Protein AF-A0A3N1D0C3-F1 (afdb_monomer)

Secondary structure (DSSP, 8-state):
--HHHHHHHHHHHHHHHHHHHHH--TTHHHHHHHHHHHHHHHHHHHHHHHHHHHTT--TTT-----TT--TT---

Structure (mmCIF, N/CA/C/O backbone):
data_AF-A0A3N1D0C3-F1
#
_entry.id   AF-A0A3N1D0C3-F1
#
loop_
_atom_site.group_PDB
_atom_site.id
_atom_site.type_symbol
_atom_site.label_atom_id
_atom_site.label_alt_id
_atom_site.label_comp_id
_atom_site.label_asym_id
_atom_site.label_entity_id
_atom_site.label_seq_id
_atom_site.pdbx_PDB_ins_code
_atom_site.Cartn_x
_atom_site.Cartn_y
_atom_site.Cartn_z
_atom_site.occupancy
_atom_site.B_iso_or_equiv
_atom_site.auth_seq_id
_atom_site.auth_comp_id
_atom_site.auth_asym_id
_atom_site.auth_atom_id
_atom_site.pdbx_PDB_model_num
ATOM 1 N N . MET A 1 1 ? -12.247 -7.700 4.119 1.00 65.88 1 MET A N 1
ATOM 2 C CA . MET A 1 1 ? -10.796 -7.818 4.390 1.00 65.88 1 MET A CA 1
ATOM 3 C C . MET A 1 1 ? -10.512 -7.421 5.832 1.00 65.88 1 MET A C 1
ATOM 5 O O . MET A 1 1 ? -11.175 -6.510 6.311 1.00 65.88 1 MET A O 1
ATOM 9 N N . SER A 1 2 ? -9.580 -8.064 6.537 1.00 76.69 2 SER A N 1
ATOM 10 C CA . SER A 1 2 ? -9.055 -7.628 7.847 1.00 76.69 2 SER A CA 1
ATOM 11 C C . SER A 1 2 ? -7.869 -6.665 7.685 1.00 76.69 2 SER A C 1
ATOM 13 O O . SER A 1 2 ? -7.295 -6.577 6.603 1.00 76.69 2 SER A O 1
ATOM 15 N N . ASP A 1 3 ? -7.495 -5.934 8.739 1.00 81.44 3 ASP A N 1
ATOM 16 C CA . ASP A 1 3 ? -6.309 -5.062 8.746 1.00 81.44 3 ASP A CA 1
ATOM 17 C C . ASP A 1 3 ? -5.046 -5.834 8.340 1.00 81.44 3 ASP A C 1
ATOM 19 O O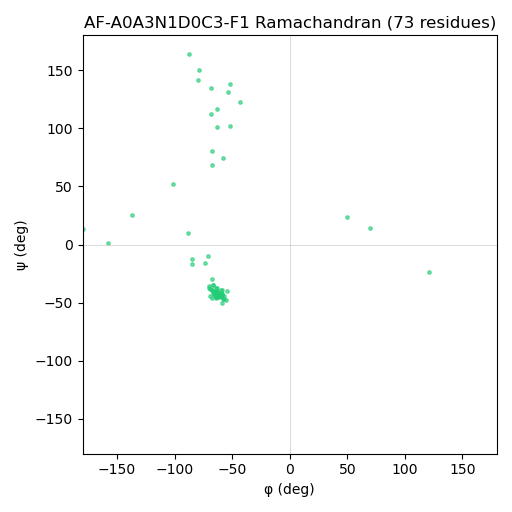 . ASP A 1 3 ? -4.228 -5.338 7.574 1.00 81.44 3 ASP A O 1
ATOM 23 N N . GLU A 1 4 ? -4.926 -7.075 8.812 1.00 85.12 4 GLU A N 1
ATOM 24 C CA . GLU A 1 4 ? -3.813 -7.972 8.503 1.00 85.12 4 GLU A CA 1
ATOM 25 C C . GLU A 1 4 ? -3.746 -8.308 7.008 1.00 85.12 4 GLU A C 1
ATOM 27 O O . GLU A 1 4 ? -2.672 -8.268 6.417 1.00 85.12 4 GLU A O 1
ATOM 32 N N . GLN A 1 5 ? -4.898 -8.543 6.369 1.00 85.25 5 GLN A N 1
ATOM 33 C CA . GLN A 1 5 ? -4.973 -8.769 4.922 1.00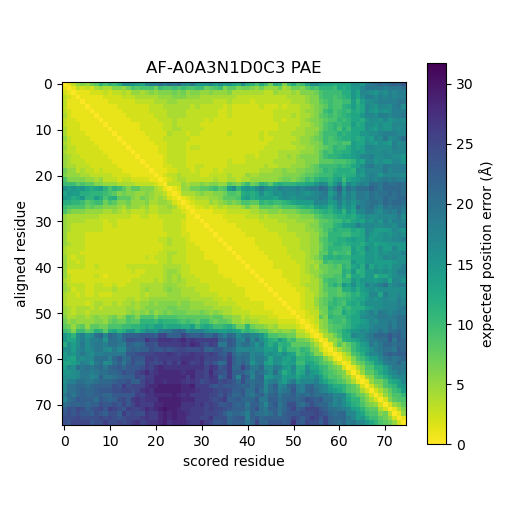 85.25 5 GLN A CA 1
ATOM 34 C C . GLN A 1 5 ? -4.603 -7.517 4.116 1.00 85.25 5 GLN A C 1
ATOM 36 O O . GLN A 1 5 ? -4.008 -7.637 3.048 1.00 85.25 5 GLN A O 1
ATOM 41 N N . ILE A 1 6 ? -4.944 -6.323 4.613 1.00 86.44 6 ILE A N 1
ATOM 42 C CA . ILE A 1 6 ? -4.562 -5.053 3.975 1.00 86.44 6 ILE A CA 1
ATOM 43 C C . ILE A 1 6 ? -3.045 -4.861 4.073 1.00 86.44 6 ILE A C 1
ATOM 45 O O . ILE A 1 6 ? -2.404 -4.552 3.075 1.00 86.44 6 ILE A O 1
ATOM 49 N N . LEU A 1 7 ? -2.458 -5.098 5.250 1.00 89.81 7 LEU A N 1
ATOM 50 C CA . LEU A 1 7 ? -1.011 -5.003 5.457 1.00 89.81 7 LEU A CA 1
ATOM 51 C C . LEU A 1 7 ? -0.233 -6.015 4.612 1.00 89.81 7 LEU A C 1
ATOM 53 O O . LEU A 1 7 ? 0.813 -5.676 4.065 1.00 89.81 7 LEU A O 1
ATOM 57 N N . ASP A 1 8 ? -0.735 -7.243 4.487 1.00 92.38 8 ASP A N 1
ATOM 58 C CA . ASP A 1 8 ? -0.129 -8.264 3.632 1.00 92.38 8 ASP A CA 1
ATOM 59 C C . ASP A 1 8 ? -0.183 -7.868 2.148 1.00 92.38 8 ASP A C 1
ATOM 61 O O . ASP A 1 8 ? 0.816 -7.984 1.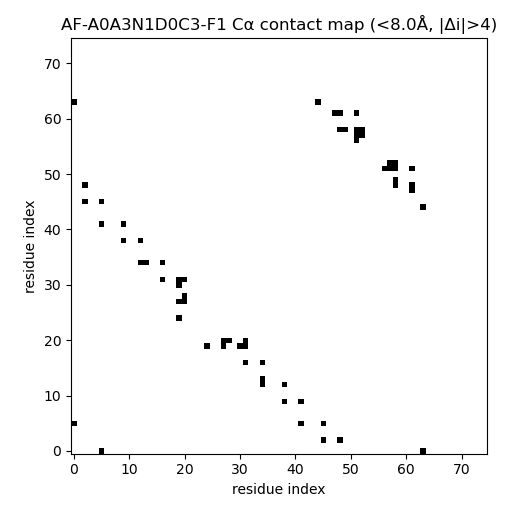439 1.00 92.38 8 ASP A O 1
ATOM 65 N N . ARG A 1 9 ? -1.308 -7.297 1.690 1.00 90.75 9 ARG A N 1
ATOM 66 C CA . ARG A 1 9 ? -1.426 -6.756 0.329 1.00 90.75 9 ARG A CA 1
ATOM 67 C C . ARG A 1 9 ? -0.461 -5.590 0.092 1.00 90.75 9 ARG A C 1
ATOM 69 O O . ARG A 1 9 ? 0.209 -5.585 -0.933 1.00 90.75 9 ARG A O 1
ATOM 76 N N . ILE A 1 10 ? -0.357 -4.649 1.036 1.00 92.69 10 ILE A N 1
ATOM 77 C CA . ILE A 1 10 ? 0.596 -3.525 0.980 1.00 92.69 10 ILE A CA 1
ATOM 78 C C . ILE A 1 10 ? 2.028 -4.038 0.805 1.00 92.69 10 ILE A C 1
ATOM 80 O O . ILE A 1 10 ? 2.731 -3.565 -0.080 1.00 92.69 10 ILE A O 1
ATOM 84 N N . LYS A 1 11 ? 2.452 -5.030 1.600 1.00 94.19 11 LYS A N 1
ATOM 85 C CA . LYS A 1 11 ? 3.807 -5.599 1.501 1.00 94.19 11 LYS A CA 1
ATOM 86 C C . LYS A 1 11 ? 4.093 -6.163 0.112 1.00 94.19 11 LYS A C 1
ATOM 88 O O . LYS A 1 11 ? 5.082 -5.780 -0.495 1.00 94.19 11 LYS A O 1
ATOM 93 N N . ARG A 1 12 ? 3.188 -6.995 -0.415 1.00 94.31 12 ARG A N 1
ATOM 94 C CA . ARG A 1 12 ? 3.337 -7.582 -1.758 1.00 94.31 12 ARG A CA 1
ATOM 95 C C . ARG A 1 12 ? 3.415 -6.519 -2.854 1.00 94.31 12 ARG A C 1
ATOM 97 O O . ARG A 1 12 ? 4.191 -6.671 -3.785 1.00 94.31 12 ARG A O 1
ATOM 104 N N . MET A 1 13 ? 2.620 -5.455 -2.735 1.00 94.06 13 MET A N 1
ATOM 105 C CA . MET A 1 13 ? 2.623 -4.345 -3.691 1.00 94.06 13 MET A CA 1
ATOM 106 C C . MET A 1 13 ? 3.935 -3.550 -3.650 1.00 94.06 13 MET A C 1
ATOM 108 O O . MET A 1 13 ? 4.450 -3.190 -4.701 1.00 94.06 13 MET A O 1
ATOM 112 N N . ILE A 1 14 ? 4.508 -3.325 -2.464 1.00 93.69 14 ILE A N 1
ATOM 113 C CA . ILE A 1 14 ? 5.827 -2.683 -2.320 1.00 93.69 14 ILE A CA 1
ATOM 114 C C . ILE A 1 14 ? 6.931 -3.560 -2.924 1.00 93.69 14 ILE A C 1
ATOM 116 O O . ILE A 1 14 ? 7.800 -3.050 -3.628 1.00 93.69 14 ILE A O 1
ATOM 120 N N . ASP A 1 15 ? 6.888 -4.874 -2.688 1.00 94.62 15 ASP A N 1
ATOM 121 C CA . ASP A 1 15 ? 7.852 -5.803 -3.284 1.00 94.62 15 ASP A CA 1
ATOM 122 C C . ASP A 1 15 ? 7.763 -5.775 -4.825 1.00 94.62 15 ASP A C 1
ATOM 124 O O . ASP A 1 15 ? 8.786 -5.640 -5.497 1.00 94.62 15 ASP A O 1
ATOM 128 N N . GLU A 1 16 ? 6.547 -5.796 -5.390 1.00 92.81 16 GLU A N 1
ATOM 129 C CA . GLU A 1 16 ? 6.317 -5.677 -6.840 1.00 92.81 16 GLU A CA 1
ATOM 130 C C . GLU A 1 16 ? 6.834 -4.334 -7.392 1.00 92.81 16 GLU A C 1
ATOM 132 O O . GLU A 1 16 ? 7.512 -4.296 -8.418 1.00 92.81 16 GLU A O 1
ATOM 137 N N . GLU A 1 17 ? 6.575 -3.219 -6.704 1.00 93.56 17 GLU A N 1
ATOM 138 C CA . GLU A 1 17 ? 7.076 -1.892 -7.085 1.00 93.56 17 GLU A CA 1
ATOM 139 C C . GLU A 1 17 ? 8.612 -1.850 -7.132 1.00 93.56 17 GLU A C 1
ATOM 141 O O . GLU A 1 17 ? 9.197 -1.337 -8.093 1.00 93.56 17 GLU A O 1
ATOM 146 N N . HIS A 1 18 ? 9.271 -2.435 -6.130 1.00 92.88 18 HIS A N 1
ATOM 147 C CA . HIS A 1 18 ? 10.726 -2.548 -6.070 1.00 92.88 18 HIS A CA 1
ATOM 148 C C . HIS A 1 18 ? 11.292 -3.377 -7.233 1.00 92.88 18 HIS A C 1
ATOM 150 O O . HIS A 1 18 ? 12.278 -2.967 -7.858 1.00 92.88 18 HIS A O 1
ATOM 156 N N . GLU A 1 19 ? 10.675 -4.512 -7.566 1.00 91.88 19 GLU A N 1
ATOM 157 C CA . GLU A 1 19 ? 11.087 -5.344 -8.705 1.00 91.88 19 GLU A CA 1
ATOM 158 C C . GLU A 1 19 ? 10.920 -4.605 -10.041 1.00 91.88 19 GLU A C 1
ATOM 160 O O . GLU A 1 19 ? 11.820 -4.615 -10.894 1.00 91.88 19 GLU A O 1
ATOM 165 N N . LEU A 1 20 ? 9.801 -3.895 -10.205 1.00 91.12 20 LEU A N 1
ATOM 166 C CA . LEU A 1 20 ? 9.496 -3.115 -11.404 1.00 91.12 20 LEU A CA 1
ATOM 167 C C . LEU A 1 20 ? 10.459 -1.939 -11.587 1.00 91.12 20 LEU A C 1
ATOM 169 O O . LEU A 1 20 ? 10.945 -1.721 -12.702 1.00 91.12 20 LEU A O 1
ATOM 173 N N . ARG A 1 21 ? 10.775 -1.216 -10.502 1.00 86.94 21 ARG A N 1
ATOM 174 C CA . ARG A 1 21 ? 11.770 -0.130 -10.499 1.00 86.94 21 ARG A CA 1
ATOM 175 C C . ARG A 1 21 ? 13.175 -0.642 -10.804 1.00 86.94 21 ARG A C 1
ATOM 177 O O . ARG A 1 21 ? 13.910 0.026 -11.525 1.00 86.94 21 ARG A O 1
ATOM 184 N N . THR A 1 22 ? 13.532 -1.827 -10.309 1.00 89.75 22 THR A N 1
ATOM 185 C CA . THR A 1 22 ? 14.847 -2.439 -10.565 1.00 89.75 22 THR A CA 1
ATOM 186 C C . THR A 1 22 ? 14.997 -2.897 -12.016 1.00 89.75 22 THR A C 1
ATOM 188 O O . THR A 1 22 ? 16.075 -2.771 -12.591 1.00 89.75 22 THR A O 1
ATOM 191 N N . SER A 1 23 ? 13.920 -3.395 -12.627 1.00 86.44 23 SER A N 1
ATOM 192 C CA . SER A 1 23 ? 13.956 -3.930 -13.993 1.00 86.44 23 SER A CA 1
ATOM 193 C C . SER A 1 23 ? 14.073 -2.853 -15.085 1.00 86.44 23 SER A C 1
ATOM 195 O O . SER A 1 23 ? 14.428 -3.190 -16.204 1.00 86.44 23 SER A O 1
ATOM 197 N N . ALA A 1 24 ? 13.807 -1.573 -14.780 1.00 76.38 24 ALA A N 1
ATOM 198 C CA . ALA A 1 24 ? 13.990 -0.409 -15.669 1.00 76.38 24 ALA A CA 1
ATOM 199 C C . ALA A 1 24 ? 13.385 -0.520 -17.094 1.00 76.38 24 ALA A C 1
ATOM 201 O O . ALA A 1 24 ? 13.803 0.195 -18.006 1.00 76.38 24 ALA A O 1
ATOM 202 N N . GLU A 1 25 ? 12.375 -1.374 -17.285 1.00 84.44 25 GLU A N 1
ATOM 203 C CA . GLU A 1 25 ? 11.742 -1.597 -18.586 1.00 84.44 25 GLU A C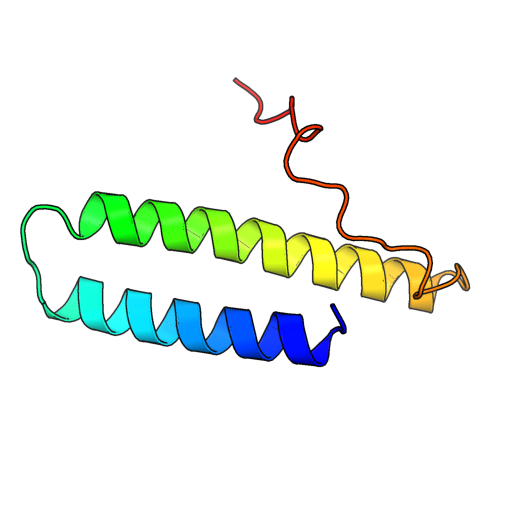A 1
ATOM 204 C C . GLU A 1 25 ? 10.724 -0.492 -18.939 1.00 84.44 25 GLU A C 1
ATOM 206 O O . GLU A 1 25 ? 9.947 -0.034 -18.084 1.00 84.44 25 GLU A O 1
ATOM 211 N N . PRO A 1 26 ? 10.654 -0.078 -20.218 1.00 75.75 26 PRO A N 1
ATOM 212 C CA . PRO A 1 26 ? 9.627 0.842 -20.689 1.00 75.75 26 PRO A CA 1
ATOM 213 C C . PRO A 1 26 ? 8.236 0.200 -20.549 1.00 75.75 26 PRO A C 1
ATOM 215 O O . PRO A 1 26 ? 7.929 -0.809 -21.174 1.00 75.75 26 PRO A O 1
ATOM 218 N N . GLY A 1 27 ? 7.385 0.797 -19.710 1.00 76.44 27 GLY A N 1
ATOM 219 C CA . GLY A 1 27 ? 6.050 0.284 -19.364 1.00 76.44 27 GLY A CA 1
ATOM 220 C C . GLY A 1 27 ? 5.868 0.026 -17.866 1.00 76.44 27 GLY A C 1
ATOM 221 O O . GLY A 1 27 ? 4.755 0.141 -17.354 1.00 76.44 27 GLY A O 1
ATOM 222 N N . HIS A 1 28 ? 6.962 -0.190 -17.130 1.00 86.88 28 HIS A N 1
ATOM 223 C CA . HIS A 1 28 ? 6.911 -0.353 -15.676 1.00 86.88 28 HIS A CA 1
ATOM 224 C C . HIS A 1 28 ? 6.507 0.930 -14.952 1.00 86.88 28 HIS A C 1
ATOM 226 O O . HIS A 1 28 ? 5.837 0.852 -13.933 1.00 86.88 28 HIS A O 1
ATOM 232 N N . ALA A 1 29 ? 6.811 2.110 -15.500 1.00 86.44 29 ALA A N 1
ATOM 233 C CA . ALA A 1 29 ? 6.409 3.385 -14.900 1.00 86.44 29 ALA A CA 1
ATOM 234 C C . ALA A 1 29 ? 4.881 3.516 -14.729 1.00 86.44 29 ALA A C 1
ATOM 236 O O . AL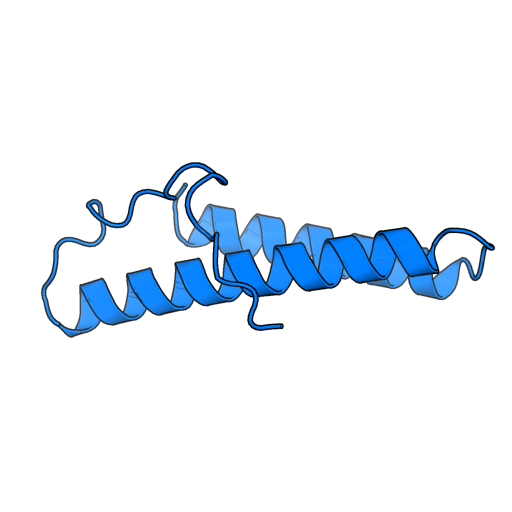A A 1 29 ? 4.414 4.001 -13.702 1.00 86.44 29 ALA A O 1
ATOM 237 N N . ALA A 1 30 ? 4.093 3.041 -15.701 1.00 88.38 30 ALA A N 1
ATOM 238 C CA . ALA A 1 30 ? 2.633 3.047 -15.597 1.00 88.38 30 ALA A CA 1
ATO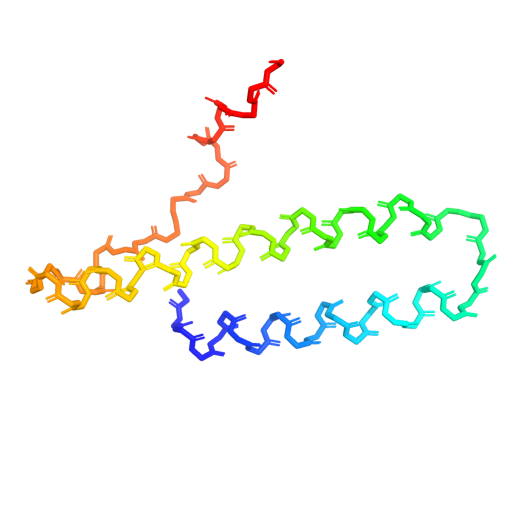M 239 C C . ALA A 1 30 ? 2.134 2.041 -14.548 1.00 88.38 30 ALA A C 1
ATOM 241 O O . ALA A 1 30 ? 1.189 2.327 -13.815 1.00 88.38 30 ALA A O 1
ATOM 242 N N . ARG A 1 31 ? 2.792 0.878 -14.448 1.00 89.62 31 ARG A N 1
ATOM 243 C CA . ARG A 1 31 ? 2.468 -0.148 -13.451 1.00 89.62 31 ARG A CA 1
ATOM 244 C C . ARG A 1 31 ? 2.823 0.299 -12.032 1.00 89.62 31 ARG A C 1
ATOM 246 O O . ARG A 1 31 ? 1.998 0.140 -11.144 1.00 89.62 31 ARG A O 1
ATOM 253 N N . VAL A 1 32 ? 3.996 0.902 -11.842 1.00 91.25 32 VAL A N 1
ATOM 254 C CA . VAL A 1 32 ? 4.439 1.503 -10.573 1.00 91.25 32 VAL A CA 1
ATOM 255 C C . VAL A 1 32 ? 3.439 2.559 -10.116 1.00 91.25 32 VAL A C 1
ATOM 257 O O . VAL A 1 32 ? 2.984 2.497 -8.983 1.00 91.25 32 VAL A O 1
ATOM 260 N N . LYS A 1 33 ? 3.005 3.451 -11.015 1.00 90.38 33 LYS A N 1
ATOM 261 C CA . LYS A 1 33 ? 1.998 4.462 -10.676 1.00 90.38 33 LYS A CA 1
ATOM 262 C C . LYS A 1 33 ? 0.667 3.842 -10.225 1.00 90.38 33 LYS A C 1
ATOM 264 O O . LYS A 1 33 ? 0.094 4.279 -9.236 1.00 90.38 33 LYS A O 1
ATOM 269 N N . ALA A 1 34 ? 0.190 2.804 -10.915 1.00 90.88 34 ALA A N 1
ATOM 270 C CA . ALA A 1 34 ? -1.026 2.098 -10.506 1.00 90.88 34 ALA A CA 1
ATOM 271 C C . ALA A 1 34 ? -0.875 1.428 -9.126 1.00 90.88 34 ALA A C 1
ATOM 273 O O . ALA A 1 34 ? -1.808 1.437 -8.327 1.00 90.88 34 ALA A O 1
ATOM 274 N N . ILE A 1 35 ? 0.307 0.878 -8.828 1.00 92.69 35 ILE A N 1
ATOM 275 C CA . ILE A 1 35 ? 0.617 0.304 -7.514 1.00 92.69 35 ILE A CA 1
ATOM 276 C C . ILE A 1 35 ? 0.615 1.386 -6.425 1.00 92.69 35 ILE A C 1
ATOM 278 O O . ILE A 1 35 ? 0.052 1.161 -5.356 1.00 92.69 35 ILE A O 1
ATOM 282 N N . GLU A 1 36 ? 1.202 2.554 -6.688 1.00 90.81 36 GLU A N 1
ATOM 283 C CA . GLU A 1 36 ? 1.190 3.700 -5.768 1.00 90.81 36 GLU A CA 1
ATOM 284 C C . GLU A 1 36 ? -0.253 4.149 -5.455 1.00 90.81 36 GLU A C 1
ATOM 286 O O . GLU A 1 36 ? -0.609 4.303 -4.287 1.00 90.81 36 GLU A O 1
ATOM 291 N N . GLU A 1 37 ? -1.120 4.247 -6.470 1.00 93.00 37 GLU A N 1
ATOM 292 C CA . GLU A 1 37 ? -2.547 4.570 -6.297 1.00 93.00 37 GLU A CA 1
ATOM 293 C C . GLU A 1 37 ? -3.292 3.500 -5.464 1.00 93.00 37 GLU A C 1
ATOM 295 O O . GLU A 1 37 ? -4.079 3.826 -4.571 1.00 93.00 37 GLU A O 1
ATOM 300 N N . GLU A 1 38 ? -3.026 2.207 -5.691 1.00 90.31 38 GLU A N 1
ATOM 301 C CA . GLU A 1 38 ? -3.605 1.121 -4.884 1.00 90.31 38 GLU A CA 1
ATOM 302 C C . GLU A 1 38 ? -3.101 1.123 -3.428 1.00 90.31 38 GLU A C 1
ATOM 304 O O . GLU A 1 38 ? -3.856 0.789 -2.502 1.00 90.31 38 GLU A O 1
ATOM 309 N N . LEU A 1 39 ? -1.836 1.493 -3.208 1.00 92.94 39 LEU A N 1
ATOM 310 C CA . LEU A 1 39 ? -1.242 1.625 -1.878 1.00 92.94 39 LEU A CA 1
ATOM 311 C C . LEU A 1 39 ? -1.913 2.743 -1.080 1.00 92.94 39 LEU A C 1
ATOM 313 O O . LEU A 1 39 ? -2.250 2.514 0.085 1.00 92.94 39 LEU A O 1
ATOM 317 N N . ASP A 1 40 ? -2.169 3.897 -1.696 1.00 91.50 40 ASP A N 1
ATOM 318 C CA . ASP A 1 40 ? -2.873 5.013 -1.056 1.00 91.50 40 ASP A CA 1
ATOM 319 C C . ASP A 1 40 ? -4.267 4.591 -0.574 1.00 91.50 40 ASP A C 1
ATOM 321 O O . ASP A 1 40 ? -4.610 4.776 0.598 1.00 91.50 40 ASP A O 1
ATOM 325 N N . VAL A 1 41 ? -5.030 3.895 -1.424 1.00 87.25 41 VAL A N 1
ATOM 326 C CA . VAL A 1 41 ? -6.349 3.349 -1.059 1.00 87.25 41 VAL A CA 1
ATOM 327 C C . VAL A 1 41 ? -6.248 2.377 0.124 1.00 87.25 41 VAL A C 1
ATOM 329 O O . VAL A 1 41 ? -7.073 2.408 1.045 1.00 87.25 41 VAL A O 1
ATOM 332 N N . CYS A 1 42 ? -5.237 1.503 0.132 1.00 89.31 42 CYS A N 1
ATOM 333 C CA . CYS A 1 42 ? -5.027 0.553 1.225 1.00 89.31 42 CYS A CA 1
ATOM 334 C C . CYS A 1 42 ? -4.680 1.259 2.545 1.00 89.31 42 CYS A C 1
ATOM 336 O O . CYS A 1 42 ? -5.188 0.874 3.606 1.00 89.31 42 CYS A O 1
ATOM 338 N N . TRP A 1 43 ? -3.844 2.297 2.492 1.00 89.19 43 TRP A N 1
ATOM 339 C CA . TRP A 1 43 ? -3.481 3.096 3.659 1.00 89.19 43 TRP A CA 1
ATOM 340 C C . TRP A 1 43 ? -4.660 3.897 4.209 1.00 89.19 43 TRP A C 1
ATOM 342 O O . TRP A 1 43 ? -4.855 3.918 5.429 1.00 89.19 43 TRP A O 1
ATOM 352 N N . ASP A 1 44 ? -5.481 4.490 3.345 1.00 88.75 44 ASP A N 1
ATOM 353 C CA . ASP A 1 44 ? -6.681 5.221 3.753 1.00 88.75 44 ASP A CA 1
ATOM 354 C C . ASP A 1 44 ? -7.714 4.304 4.405 1.00 88.75 44 ASP A C 1
ATOM 356 O O . ASP A 1 44 ? -8.239 4.625 5.476 1.00 88.75 44 ASP A O 1
ATOM 360 N N . LEU A 1 45 ? -7.932 3.110 3.847 1.00 84.56 45 LEU A N 1
ATOM 361 C CA . LEU A 1 45 ? -8.812 2.106 4.445 1.00 84.56 45 LEU A CA 1
ATOM 362 C C . LEU A 1 45 ? -8.327 1.695 5.843 1.00 84.56 45 LEU A C 1
ATOM 364 O O . LEU A 1 45 ? -9.117 1.560 6.782 1.00 84.56 45 LEU A O 1
ATOM 368 N N . LEU A 1 46 ? -7.018 1.509 6.011 1.00 86.25 46 LEU A N 1
ATOM 369 C CA . LEU A 1 46 ? -6.428 1.157 7.298 1.00 86.25 46 LEU A CA 1
ATOM 370 C C . LEU A 1 46 ? -6.547 2.306 8.311 1.00 86.25 46 LEU A C 1
ATOM 372 O O . LEU A 1 46 ? -6.862 2.067 9.481 1.00 86.25 46 LEU A O 1
ATOM 376 N N . ARG A 1 47 ? -6.362 3.554 7.868 1.00 85.38 47 ARG A N 1
ATOM 377 C CA . ARG A 1 47 ? -6.552 4.752 8.696 1.00 85.38 47 ARG A CA 1
ATOM 378 C C . ARG A 1 47 ? -8.011 4.904 9.129 1.00 85.38 47 ARG A C 1
ATOM 380 O O . ARG A 1 47 ? -8.260 5.102 10.316 1.00 85.38 47 ARG A O 1
ATOM 387 N N . GLN A 1 48 ? -8.967 4.730 8.216 1.00 83.25 48 GLN A N 1
ATOM 388 C CA . GLN A 1 48 ? -10.403 4.786 8.507 1.00 83.25 48 GLN A CA 1
ATOM 389 C C . GLN A 1 48 ? -10.806 3.743 9.556 1.00 83.25 48 GLN A C 1
ATOM 391 O O . GLN A 1 48 ? -11.539 4.047 10.496 1.00 83.25 48 GLN A O 1
ATOM 396 N N . ARG A 1 49 ? -10.282 2.518 9.444 1.00 83.38 49 ARG A N 1
ATOM 397 C CA . ARG A 1 49 ? -10.539 1.446 10.418 1.00 83.38 49 ARG A CA 1
ATOM 398 C C . ARG A 1 49 ? -9.941 1.728 11.787 1.00 83.38 49 ARG A C 1
ATOM 400 O O . ARG A 1 49 ? -10.575 1.430 12.798 1.00 83.38 49 ARG A O 1
ATOM 407 N N . ARG A 1 50 ? -8.732 2.293 11.832 1.00 81.69 50 ARG A N 1
ATOM 408 C CA . ARG A 1 50 ? -8.098 2.710 13.090 1.00 81.69 50 ARG A CA 1
ATOM 409 C C . ARG A 1 50 ? -8.896 3.818 13.768 1.00 81.69 50 ARG A C 1
ATOM 411 O O . ARG A 1 50 ? -9.197 3.675 14.947 1.00 81.69 50 ARG A O 1
ATOM 418 N N . ALA A 1 51 ? -9.318 4.834 13.016 1.00 81.00 51 ALA A N 1
ATOM 419 C CA . ALA A 1 51 ? -10.186 5.890 13.528 1.00 81.00 51 ALA A CA 1
ATOM 420 C C . ALA A 1 51 ? -11.514 5.317 14.053 1.00 81.00 51 ALA A C 1
ATOM 422 O O . ALA A 1 51 ? -11.923 5.639 15.162 1.00 81.00 51 ALA A O 1
ATOM 423 N N . ALA A 1 52 ? -12.152 4.394 13.322 1.00 75.94 52 ALA A N 1
ATOM 424 C CA . ALA A 1 52 ? -13.373 3.743 13.796 1.00 75.94 52 ALA A CA 1
ATOM 425 C C . ALA A 1 52 ? -13.165 3.037 15.151 1.00 75.94 52 ALA A C 1
ATOM 427 O O . ALA A 1 52 ? -13.968 3.230 16.060 1.00 75.94 52 ALA A O 1
ATOM 428 N N . ARG A 1 53 ? -12.054 2.303 15.331 1.00 72.19 53 ARG A N 1
ATOM 429 C CA . ARG A 1 53 ? -11.709 1.682 16.626 1.00 72.19 53 ARG A CA 1
ATOM 430 C C . ARG A 1 53 ? -11.479 2.701 17.739 1.00 72.19 53 ARG A C 1
ATOM 432 O O . ARG A 1 53 ? -11.910 2.461 18.861 1.00 72.19 53 ARG A O 1
ATOM 439 N N . GLU A 1 54 ? -10.783 3.794 17.443 1.00 70.06 54 GLU A N 1
ATOM 440 C CA . GLU A 1 54 ? -10.419 4.822 18.425 1.00 70.06 54 GLU A CA 1
ATOM 441 C C . GLU A 1 54 ? -11.639 5.611 18.921 1.00 70.06 54 GLU A C 1
ATOM 443 O O . GLU A 1 54 ? -11.763 5.868 20.115 1.00 70.06 54 GLU A O 1
ATOM 448 N N . TYR A 1 55 ? -12.590 5.911 18.033 1.00 68.31 55 TYR A N 1
ATOM 449 C CA . TYR A 1 55 ? -13.830 6.618 18.373 1.00 68.31 55 TYR A CA 1
ATOM 450 C C . TYR A 1 55 ? -14.977 5.688 18.820 1.00 68.31 55 TYR A C 1
ATOM 452 O O . TYR A 1 55 ? -16.114 6.136 18.954 1.00 68.31 55 TYR A O 1
ATOM 460 N N . GLY A 1 56 ? -14.705 4.397 19.056 1.00 57.97 56 GLY A N 1
ATOM 461 C CA . GLY A 1 56 ? -15.707 3.425 19.516 1.00 57.97 56 GLY A CA 1
ATOM 462 C C . GLY A 1 56 ? -16.778 3.068 18.475 1.0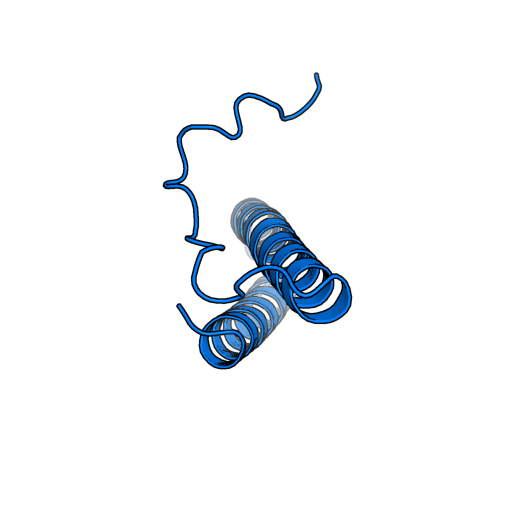0 57.97 56 GLY A C 1
ATOM 463 O O . GLY A 1 56 ? -17.800 2.476 18.822 1.00 57.97 56 GLY A O 1
ATOM 464 N N . ALA A 1 57 ? -16.553 3.413 17.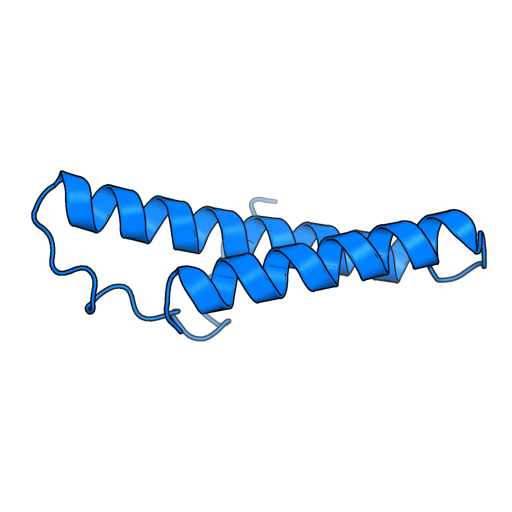206 1.00 57.81 57 ALA A N 1
ATOM 465 C CA . ALA A 1 57 ? -17.381 2.990 16.088 1.00 57.81 57 ALA A CA 1
ATOM 466 C C . ALA A 1 57 ? -17.034 1.548 15.685 1.00 57.81 57 ALA A C 1
ATOM 468 O O . ALA A 1 57 ? -15.910 1.071 15.852 1.00 57.81 57 ALA A O 1
ATOM 469 N N . ASN A 1 58 ? -18.015 0.819 15.160 1.00 48.56 58 ASN A N 1
ATOM 470 C CA . ASN A 1 58 ? -17.891 -0.615 14.937 1.00 48.56 58 ASN A CA 1
ATOM 471 C C . ASN A 1 58 ? -16.866 -0.913 13.814 1.00 48.56 58 ASN A C 1
ATOM 473 O O . ASN A 1 58 ? -17.117 -0.600 12.648 1.00 48.56 58 ASN A O 1
ATOM 477 N N . PRO A 1 59 ? -15.703 -1.530 14.105 1.00 52.38 59 PRO A N 1
ATOM 478 C CA . PRO A 1 59 ? -14.622 -1.698 13.127 1.00 52.38 59 PRO A CA 1
ATOM 479 C C . PRO A 1 59 ? -14.934 -2.718 12.023 1.00 52.38 59 PRO A C 1
ATOM 481 O O . PRO A 1 59 ? -14.174 -2.827 11.060 1.00 52.38 59 PRO A O 1
ATOM 484 N N . GLY A 1 60 ? -16.024 -3.480 12.172 1.00 49.50 60 GLY A N 1
ATOM 485 C CA . GLY A 1 60 ? -16.577 -4.362 11.142 1.00 49.50 60 GLY A CA 1
ATOM 486 C C . GLY A 1 60 ? -17.525 -3.659 10.164 1.00 49.50 60 GLY A C 1
ATOM 487 O O . GLY A 1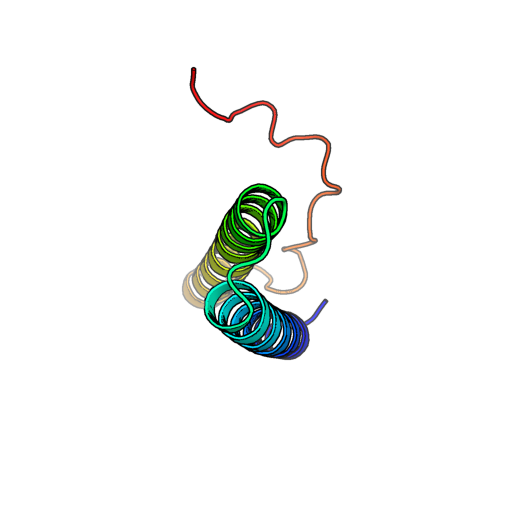 60 ? -17.844 -4.230 9.128 1.00 49.50 60 GLY A O 1
ATOM 488 N N . GLU A 1 61 ? -17.958 -2.430 10.459 1.00 50.31 61 GLU A N 1
ATOM 489 C CA . GLU A 1 61 ? -18.840 -1.645 9.584 1.00 50.31 61 GLU A CA 1
ATOM 490 C C . GLU A 1 61 ? -18.062 -0.873 8.512 1.00 50.31 61 GLU A C 1
ATOM 492 O O . GLU A 1 61 ? -18.628 -0.510 7.482 1.00 50.31 61 GLU A O 1
ATOM 497 N N . ALA A 1 62 ? -16.746 -0.721 8.700 1.00 50.50 62 ALA A N 1
ATOM 498 C CA . ALA A 1 62 ? -15.793 -0.293 7.681 1.00 50.50 62 ALA A CA 1
ATOM 499 C C . ALA A 1 62 ? -15.650 -1.376 6.594 1.00 50.50 62 ALA A C 1
ATOM 501 O O . ALA A 1 62 ? -14.633 -2.061 6.468 1.00 50.50 62 ALA A O 1
ATOM 502 N N . HIS A 1 63 ? -16.714 -1.571 5.825 1.00 47.19 63 HIS A N 1
ATOM 503 C CA . HIS A 1 63 ? -16.667 -2.323 4.589 1.00 47.19 63 HIS A CA 1
ATOM 504 C C . HIS A 1 63 ? -15.840 -1.515 3.594 1.00 47.19 63 HIS A C 1
ATOM 506 O O . HIS A 1 63 ? -16.037 -0.306 3.462 1.00 47.19 63 HIS A O 1
ATOM 512 N N . SER A 1 64 ? -14.926 -2.181 2.881 1.00 46.97 64 SER A N 1
ATOM 513 C CA . SER A 1 64 ? -14.399 -1.656 1.623 1.00 46.97 64 SER A CA 1
ATOM 514 C C . SER A 1 64 ? -15.613 -1.321 0.767 1.00 46.97 64 SER A C 1
ATOM 516 O O . SER A 1 64 ? -16.270 -2.234 0.262 1.00 46.97 64 SER A O 1
ATOM 518 N N . ARG A 1 65 ? -15.973 -0.035 0.674 1.00 47.56 65 ARG A N 1
ATOM 519 C CA . ARG A 1 65 ? -16.964 0.381 -0.311 1.00 47.56 65 ARG A CA 1
ATOM 520 C C . ARG A 1 65 ? -16.451 -0.138 -1.658 1.00 47.56 65 ARG A C 1
ATOM 522 O O . ARG A 1 65 ? -15.251 -0.002 -1.918 1.00 47.56 65 ARG A O 1
ATOM 529 N N . PRO A 1 66 ? -17.287 -0.812 -2.466 1.00 43.34 66 PRO A N 1
ATOM 530 C CA . PRO A 1 66 ? -16.875 -1.214 -3.802 1.00 43.34 66 PRO A CA 1
ATOM 531 C C . PRO A 1 66 ? -16.319 0.020 -4.523 1.00 43.34 66 PRO A C 1
ATOM 533 O O . PRO A 1 66 ? -16.858 1.114 -4.364 1.00 43.34 66 PRO A O 1
ATOM 536 N N . VAL A 1 67 ? -15.209 -0.166 -5.242 1.00 47.53 67 VAL A N 1
ATOM 537 C CA . VAL A 1 67 ? -14.498 0.827 -6.070 1.00 47.53 67 VAL A CA 1
ATOM 538 C C . VAL A 1 67 ? -15.443 1.384 -7.146 1.00 47.53 67 VAL A C 1
ATOM 540 O O . VAL A 1 67 ? -15.423 1.000 -8.305 1.00 47.53 67 VAL A O 1
ATOM 543 N N . GLY A 1 68 ? -16.367 2.236 -6.730 1.00 47.16 68 GLY A N 1
ATOM 544 C CA . GLY A 1 68 ? -17.391 2.838 -7.578 1.00 47.16 68 GLY A CA 1
ATOM 545 C C . GLY A 1 68 ? -17.950 4.137 -7.009 1.00 47.16 68 GLY A C 1
ATOM 546 O O . GLY A 1 68 ? -18.829 4.727 -7.618 1.00 47.16 68 GLY A O 1
ATOM 547 N N . GLU A 1 69 ? -17.450 4.596 -5.859 1.00 45.78 69 GLU A N 1
ATOM 548 C CA . GLU A 1 69 ? -17.923 5.822 -5.204 1.00 45.78 69 GLU A CA 1
ATOM 549 C C . GLU A 1 69 ? -16.767 6.684 -4.662 1.00 45.78 69 GLU A C 1
ATOM 551 O O . GLU A 1 69 ? -16.943 7.462 -3.731 1.00 45.78 69 GLU A O 1
ATOM 556 N N . VAL A 1 70 ? -15.570 6.561 -5.248 1.00 47.16 70 VAL A N 1
ATOM 557 C CA . VAL A 1 70 ? -14.545 7.619 -5.167 1.00 47.16 70 VAL A CA 1
ATOM 558 C C . VAL A 1 70 ? -14.562 8.390 -6.492 1.00 47.16 70 VAL A C 1
ATOM 560 O O . VAL A 1 70 ? -13.553 8.569 -7.164 1.00 47.16 70 VAL A O 1
ATOM 563 N N . GLU A 1 71 ? -15.759 8.837 -6.882 1.00 45.91 71 GLU A N 1
ATOM 564 C CA . GLU A 1 71 ? -15.943 10.019 -7.731 1.00 45.91 71 GLU A CA 1
ATOM 565 C C . GLU A 1 71 ? -15.518 11.226 -6.887 1.00 45.91 71 GLU A C 1
ATOM 567 O O . GLU A 1 71 ? -16.319 11.869 -6.211 1.00 45.91 71 GLU A O 1
ATOM 572 N N . GLY A 1 72 ? -14.211 11.445 -6.807 1.00 44.62 72 GLY A N 1
ATOM 573 C CA . GLY A 1 72 ? -13.658 12.464 -5.925 1.00 44.62 72 GLY A CA 1
ATOM 574 C C . GLY A 1 72 ? -12.145 12.600 -5.962 1.00 44.62 72 GLY A C 1
ATOM 575 O O . GLY A 1 72 ? -11.601 13.282 -5.097 1.00 44.62 72 GLY A O 1
ATOM 576 N N . TYR A 1 73 ? -11.461 12.004 -6.948 1.00 42.12 73 TYR A N 1
ATOM 577 C CA . TYR A 1 73 ? -10.167 12.549 -7.346 1.00 42.12 73 TYR A CA 1
ATOM 578 C C . TYR A 1 73 ? -10.431 13.956 -7.878 1.00 42.12 73 TYR A C 1
ATOM 580 O O . TYR A 1 73 ? -10.964 14.150 -8.969 1.00 42.12 73 TYR A O 1
ATOM 588 N N . GLN A 1 74 ? -10.143 14.918 -7.008 1.00 48.22 74 GLN A N 1
ATOM 589 C CA . GLN A 1 74 ? -10.067 16.336 -7.299 1.00 48.22 74 GLN A CA 1
ATOM 590 C C . GLN A 1 74 ? -9.317 16.532 -8.620 1.00 48.22 74 GLN A C 1
ATOM 592 O O . GLN A 1 74 ? -8.190 16.056 -8.776 1.00 48.22 74 GLN A O 1
ATOM 597 N N . GLN A 1 75 ? -9.995 17.188 -9.564 1.00 41.81 75 GLN A N 1
ATOM 598 C CA . GLN A 1 75 ? -9.347 17.875 -10.678 1.00 41.81 75 GLN A CA 1
ATOM 599 C C . GLN A 1 75 ? -8.458 19.011 -10.177 1.00 41.81 75 GLN A C 1
ATOM 601 O O . GLN A 1 75 ? -8.781 19.581 -9.107 1.00 41.81 75 GLN A O 1
#

Nearest PDB structures (foldseek):
  6d00-assembly1_3  TM=7.011E-01  e=3.489E+00  Calcarisporiella thermophila
  6azy-assembly1_A  TM=7.739E-01  e=6.484E+00  Calcarisporiella thermophila
  7cg3-assembly1_E  TM=8.239E-01  e=9.404E+00  Thermochaetoides thermophila

pLDDT: mean 76.26, std 18.14, range [41.81, 94.62]

Solvent-accessible surface area (backbone atoms only — not comparable to full-atom values): 4543 Å² total; per-residue (Å²): 134,55,72,66,55,45,52,53,50,46,52,54,46,52,52,51,40,53,54,41,63,70,66,71,51,94,65,36,66,63,53,40,50,54,47,51,56,53,43,52,55,49,50,50,54,50,49,53,36,51,51,27,53,74,72,73,40,65,57,82,71,66,60,83,71,70,99,78,75,74,87,67,78,77,128

Organism: NCBI:txid58109

InterPro domains:
  IPR020311 Uncharacterised protein family, Rv0898c [PF10944] (3-75)

Foldseek 3Di:
DDLVVLVVLLVVLVVLLVVLVVVPDPPSVVVNVVSVVVNVLSVVLSVVLVVCVVVVHDSVVSDPDPPPPCPDPDD

Radius of gyration: 14.83 Å; Cα contacts (8 Å, |Δi|>4): 31; chains: 1; bounding box: 34×27×40 Å

Mean predicted aligned error: 9.89 Å

Sequence (75 aa):
MSDEQILDRIKRMIDEEHELRTSAEPGHAARVKAIEEELDVCWDLLRQRRAAREYGANPGEAHSRPVGEVEGYQQ